Protein AF-A0A7W2YLB6-F1 (afdb_monomer_lite)

Secondary structure (DSSP, 8-state):
-----------GGGGGGHHHHHHHHHHHHHHHTT-EEEEEEEETTEEEEEEEETTTTEEEEEEEEEETTTTEEEEEEEEEETTS-EE-GGG-HHHHHHTTHHHHHHHHHHHHH--

Foldseek 3Di:
DQCQPWQKDQDQVLCQQLVVLLVVLVVCLCVVLVWAFDDWDDDPFKIWTWTADPVQQKIKIWMWGADPPSRIITIGIWIAHPVRDTDSLVVVVCSCVSSVVVVSVVSSNVSRVSD

Radius of gyration: 13.86 Å; chains: 1; bounding box: 33×28×34 Å

Structure (mmCIF, N/CA/C/O backbone):
data_AF-A0A7W2YLB6-F1
#
_entry.id   AF-A0A7W2YLB6-F1
#
loop_
_atom_site.group_PDB
_atom_site.id
_atom_site.type_symbol
_atom_site.label_atom_id
_atom_site.label_alt_id
_atom_site.label_comp_id
_atom_site.label_asym_id
_atom_site.label_entity_id
_atom_site.label_seq_id
_atom_site.pdbx_PDB_ins_code
_atom_site.Cartn_x
_atom_site.Cartn_y
_atom_site.Cartn_z
_atom_site.occupancy
_atom_site.B_iso_or_equiv
_atom_site.auth_seq_id
_atom_site.auth_comp_id
_atom_site.auth_asym_id
_atom_site.auth_atom_id
_atom_site.pdbx_PDB_model_num
ATOM 1 N N . MET A 1 1 ? 10.226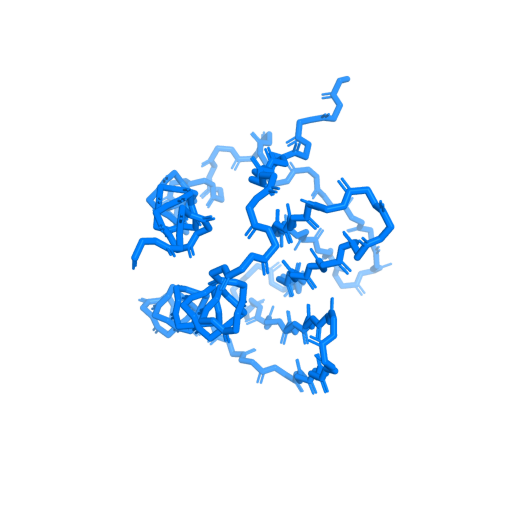 13.443 12.306 1.00 28.41 1 MET A N 1
ATOM 2 C CA . MET A 1 1 ? 10.784 12.388 11.438 1.00 28.41 1 MET A CA 1
ATOM 3 C C . MET A 1 1 ? 9.614 11.612 10.862 1.00 28.41 1 MET A C 1
ATOM 5 O O . MET A 1 1 ? 9.070 10.766 11.555 1.00 28.41 1 MET A O 1
ATOM 9 N N . GLU A 1 2 ? 9.166 11.972 9.659 1.00 29.67 2 GLU A N 1
ATOM 10 C CA . GLU A 1 2 ? 8.196 11.167 8.909 1.00 29.67 2 GLU A CA 1
ATOM 11 C C . GLU A 1 2 ? 8.921 9.919 8.402 1.00 29.67 2 GLU A C 1
ATOM 13 O O . GLU A 1 2 ? 9.873 10.026 7.633 1.00 29.67 2 GLU A O 1
ATOM 18 N N . MET A 1 3 ? 8.499 8.737 8.846 1.00 38.28 3 MET A N 1
ATOM 19 C CA . MET A 1 3 ? 8.898 7.485 8.208 1.00 38.28 3 MET A CA 1
ATOM 20 C C . MET A 1 3 ? 7.800 7.098 7.222 1.00 38.28 3 MET A C 1
ATOM 22 O O . MET A 1 3 ? 7.063 6.137 7.414 1.00 38.28 3 MET A O 1
ATOM 26 N N . GLN A 1 4 ? 7.725 7.837 6.116 1.00 45.56 4 GLN A N 1
ATOM 27 C CA . GLN A 1 4 ? 7.259 7.229 4.877 1.00 45.56 4 GLN A CA 1
ATOM 28 C C . GLN A 1 4 ? 8.205 6.046 4.619 1.00 45.56 4 GLN A C 1
ATOM 30 O O . GLN A 1 4 ? 9.404 6.249 4.439 1.00 45.56 4 GLN A O 1
ATOM 35 N N . ARG A 1 5 ? 7.722 4.802 4.697 1.00 51.75 5 ARG A N 1
ATOM 36 C CA . ARG A 1 5 ? 8.559 3.640 4.371 1.00 51.75 5 ARG A CA 1
ATOM 37 C C . ARG A 1 5 ? 8.652 3.540 2.859 1.00 51.75 5 ARG A C 1
ATOM 39 O O . ARG A 1 5 ? 7.787 2.984 2.196 1.00 51.75 5 ARG A O 1
ATOM 46 N N . TYR A 1 6 ? 9.682 4.187 2.334 1.00 50.97 6 TYR A N 1
ATOM 47 C CA . TYR A 1 6 ? 10.113 4.048 0.959 1.00 50.97 6 TYR A CA 1
ATOM 48 C C . TYR A 1 6 ? 10.795 2.696 0.808 1.00 50.97 6 TYR A C 1
ATOM 50 O O . TYR A 1 6 ? 11.756 2.397 1.513 1.00 50.97 6 TYR A O 1
ATOM 58 N N . PHE A 1 7 ? 10.315 1.903 -0.132 1.00 55.56 7 PHE A N 1
ATOM 59 C CA . PHE A 1 7 ? 11.028 0.734 -0.615 1.00 55.56 7 PHE A CA 1
ATOM 60 C C . PHE A 1 7 ? 11.438 1.054 -2.045 1.00 55.56 7 PHE A C 1
ATOM 62 O O . PHE A 1 7 ? 10.567 1.354 -2.860 1.00 55.56 7 PHE A O 1
ATOM 69 N N . THR A 1 8 ? 12.740 1.061 -2.317 1.00 53.41 8 THR A N 1
ATOM 70 C CA . THR A 1 8 ? 13.299 1.405 -3.625 1.00 53.41 8 THR A CA 1
ATOM 71 C C . THR A 1 8 ? 14.181 0.272 -4.141 1.00 53.41 8 THR A C 1
ATOM 73 O O . THR A 1 8 ? 14.995 -0.275 -3.402 1.00 53.41 8 THR A O 1
ATOM 76 N N . THR A 1 9 ? 14.017 -0.101 -5.413 1.00 56.72 9 THR A N 1
ATOM 77 C CA . THR A 1 9 ? 14.931 -1.008 -6.132 1.00 56.72 9 THR A CA 1
ATOM 78 C C . THR A 1 9 ? 15.398 -0.356 -7.428 1.00 56.72 9 THR A C 1
ATOM 80 O O . THR A 1 9 ? 14.607 0.322 -8.075 1.00 56.72 9 THR A O 1
ATOM 83 N N . THR A 1 10 ? 16.668 -0.551 -7.800 1.00 54.38 10 THR A N 1
ATOM 84 C CA . THR A 1 10 ? 17.346 0.136 -8.920 1.00 54.38 10 THR A CA 1
ATOM 85 C C . THR A 1 10 ? 17.195 -0.578 -10.282 1.00 54.38 10 THR A C 1
ATOM 87 O O . THR A 1 10 ? 17.811 -0.190 -11.274 1.00 54.38 10 THR A O 1
ATOM 90 N N . ILE A 1 11 ? 16.442 -1.684 -10.368 1.00 53.25 11 ILE A N 1
ATOM 91 C CA . ILE A 1 11 ? 16.529 -2.612 -11.514 1.00 53.25 11 ILE A CA 1
ATOM 92 C C . ILE A 1 11 ? 15.431 -2.349 -12.559 1.00 53.25 11 ILE A C 1
ATOM 94 O O . ILE A 1 11 ? 14.376 -2.976 -12.531 1.00 53.25 11 ILE A O 1
ATOM 98 N N . LEU A 1 12 ? 15.724 -1.488 -13.545 1.00 52.28 12 LEU A N 1
ATOM 99 C CA . LEU A 1 12 ? 14.837 -1.116 -14.668 1.00 52.28 12 LEU A CA 1
ATOM 100 C C . LEU A 1 12 ? 14.281 -2.298 -15.495 1.00 52.28 12 LEU A C 1
ATOM 102 O O . LEU A 1 12 ? 13.147 -2.244 -15.969 1.00 52.28 12 LEU A O 1
ATOM 106 N N . ALA A 1 13 ? 15.051 -3.376 -15.677 1.00 49.19 13 ALA A N 1
ATOM 107 C CA . ALA A 1 13 ? 14.690 -4.456 -16.604 1.00 49.19 13 ALA A CA 1
ATOM 108 C C . ALA A 1 13 ? 13.617 -5.432 -16.073 1.00 49.19 13 ALA A C 1
ATOM 110 O O . ALA A 1 13 ? 13.022 -6.163 -16.863 1.00 49.19 13 ALA A O 1
ATOM 111 N N . LYS A 1 14 ? 13.326 -5.431 -14.762 1.00 53.59 14 LYS A N 1
ATOM 112 C CA . LYS A 1 14 ? 12.325 -6.320 -14.134 1.00 53.59 14 LYS A CA 1
ATOM 113 C C . LYS A 1 14 ? 11.008 -5.616 -13.753 1.00 53.59 14 LYS A C 1
ATOM 115 O O . LYS A 1 14 ? 10.114 -6.215 -13.157 1.00 53.59 14 LYS A O 1
ATOM 120 N N . LEU A 1 15 ? 10.846 -4.346 -14.136 1.00 56.03 15 LEU A N 1
ATOM 121 C CA . LEU A 1 15 ? 9.805 -3.470 -13.585 1.00 56.03 15 LEU A CA 1
ATOM 122 C C . LEU A 1 15 ? 8.379 -3.697 -14.093 1.00 56.03 15 LEU A C 1
ATOM 124 O O . LEU A 1 15 ? 7.430 -3.271 -13.434 1.00 56.03 15 LEU A O 1
ATOM 128 N N . LYS A 1 16 ? 8.202 -4.395 -15.225 1.00 58.34 16 LYS A N 1
ATOM 129 C CA . LYS A 1 16 ? 6.868 -4.657 -15.802 1.00 58.34 16 LYS A CA 1
ATOM 130 C C . LYS A 1 16 ? 5.928 -5.381 -14.832 1.00 58.34 16 LYS A C 1
ATOM 132 O O . LYS A 1 16 ? 4.722 -5.170 -14.897 1.00 58.34 16 LYS A O 1
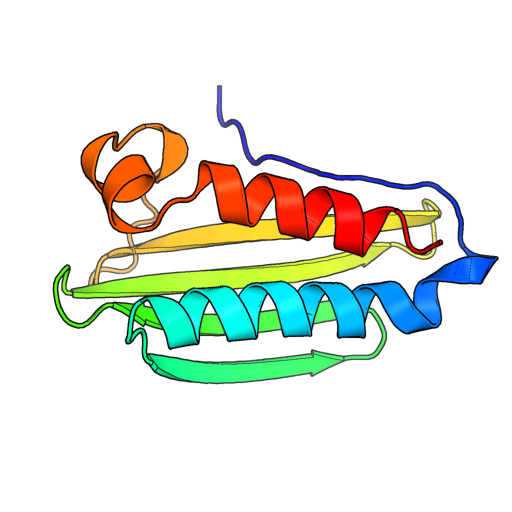ATOM 137 N N . ASN A 1 17 ? 6.473 -6.187 -13.918 1.00 71.88 17 ASN A N 1
ATOM 138 C CA . ASN A 1 17 ? 5.680 -6.964 -12.965 1.00 71.88 17 ASN A CA 1
ATOM 139 C C . ASN A 1 17 ? 5.546 -6.295 -11.589 1.00 71.88 17 ASN A C 1
ATOM 141 O O . ASN A 1 17 ? 4.661 -6.683 -10.829 1.00 71.88 17 ASN A O 1
ATOM 145 N N . CYS A 1 18 ? 6.370 -5.292 -11.263 1.00 81.38 18 CYS A N 1
ATOM 146 C CA . CYS A 1 18 ? 6.362 -4.655 -9.942 1.00 81.38 18 CYS A CA 1
ATOM 147 C C . CYS A 1 18 ? 5.008 -4.015 -9.632 1.00 81.38 18 CYS A C 1
ATOM 149 O O . CYS A 1 18 ? 4.419 -4.291 -8.594 1.00 81.38 18 CYS A O 1
ATOM 151 N N . GLN A 1 19 ? 4.471 -3.219 -10.563 1.00 87.19 19 GLN A N 1
ATOM 152 C CA . GLN A 1 19 ? 3.181 -2.556 -10.370 1.00 87.19 19 GLN A CA 1
ATOM 153 C C . GLN A 1 19 ? 2.054 -3.574 -10.141 1.00 87.19 19 GLN A C 1
ATOM 155 O O . GLN A 1 19 ? 1.232 -3.389 -9.248 1.00 87.19 19 GLN A O 1
ATOM 160 N N . ALA A 1 20 ? 2.033 -4.672 -10.906 1.00 88.56 20 ALA A N 1
ATOM 161 C CA . ALA A 1 20 ? 1.023 -5.720 -10.774 1.00 88.56 20 ALA A CA 1
ATOM 162 C C . ALA A 1 20 ? 1.148 -6.495 -9.449 1.00 88.56 20 ALA A C 1
ATOM 164 O O . ALA A 1 20 ? 0.139 -6.717 -8.778 1.00 88.56 20 ALA A O 1
ATOM 165 N N . LYS A 1 21 ? 2.372 -6.857 -9.034 1.00 90.12 21 LYS A N 1
ATOM 166 C CA . LYS A 1 21 ? 2.632 -7.507 -7.738 1.00 90.12 21 LYS A CA 1
ATOM 167 C C . LYS A 1 21 ? 2.271 -6.576 -6.572 1.00 90.12 21 LYS A C 1
ATOM 169 O O . LYS A 1 21 ? 1.577 -6.993 -5.652 1.00 90.12 21 LYS A O 1
ATOM 174 N N . THR A 1 22 ? 2.653 -5.297 -6.638 1.00 91.31 22 THR A N 1
ATOM 175 C CA . THR A 1 22 ? 2.292 -4.284 -5.632 1.00 91.31 22 THR A CA 1
ATOM 176 C C . THR A 1 22 ? 0.784 -4.068 -5.563 1.00 91.31 22 THR A C 1
ATOM 178 O O . THR A 1 22 ? 0.229 -3.997 -4.469 1.00 91.31 22 THR A O 1
ATOM 181 N N . ARG A 1 23 ? 0.103 -4.001 -6.714 1.00 92.94 23 ARG A N 1
ATOM 182 C CA . ARG A 1 23 ? -1.360 -3.949 -6.764 1.00 92.94 23 ARG A CA 1
ATOM 183 C C . ARG A 1 23 ? -1.951 -5.153 -6.046 1.00 92.94 23 ARG A C 1
ATOM 185 O O . ARG A 1 23 ? -2.737 -4.954 -5.134 1.00 92.94 23 ARG A O 1
ATOM 192 N N . THR A 1 24 ? -1.524 -6.363 -6.401 1.00 93.88 24 THR A N 1
ATOM 193 C CA . THR A 1 24 ? -2.010 -7.613 -5.793 1.00 93.88 24 THR A CA 1
ATOM 194 C C . THR A 1 24 ? -1.849 -7.595 -4.271 1.00 93.88 24 THR A C 1
ATOM 196 O O . THR A 1 24 ? -2.826 -7.821 -3.567 1.00 93.88 24 THR A O 1
ATOM 199 N N . ALA A 1 25 ? -0.680 -7.198 -3.759 1.00 94.50 25 ALA A N 1
ATOM 200 C CA . ALA A 1 25 ? -0.439 -7.081 -2.319 1.00 94.50 25 ALA A CA 1
ATOM 201 C C . ALA A 1 25 ? -1.404 -6.095 -1.630 1.00 94.50 25 ALA A C 1
ATOM 203 O O . ALA A 1 25 ? -1.950 -6.393 -0.568 1.00 94.50 25 ALA A O 1
ATOM 204 N N . PHE A 1 26 ? -1.674 -4.933 -2.240 1.00 95.62 26 PHE A N 1
ATOM 205 C CA . PHE A 1 26 ? -2.687 -4.013 -1.715 1.00 95.62 26 PHE A CA 1
ATOM 206 C C . PHE A 1 26 ? -4.099 -4.600 -1.782 1.00 95.62 26 PHE A C 1
ATOM 208 O O . PHE A 1 26 ? -4.872 -4.383 -0.852 1.00 95.62 26 PHE A O 1
ATOM 215 N N . GLN A 1 27 ? -4.433 -5.322 -2.856 1.00 96.19 27 GLN A N 1
ATOM 216 C CA . GLN A 1 27 ? -5.746 -5.938 -3.053 1.00 96.19 27 GLN A CA 1
ATOM 217 C C . GLN A 1 27 ? -6.041 -7.023 -2.028 1.00 96.19 27 GLN A C 1
ATOM 219 O O . GLN A 1 27 ? -7.109 -7.008 -1.418 1.00 96.19 27 GLN A O 1
ATOM 224 N N . GLU A 1 28 ? -5.086 -7.915 -1.798 1.00 96.56 28 GLU A N 1
ATOM 225 C CA . GLU A 1 28 ? -5.176 -8.945 -0.768 1.00 96.56 28 GLU A CA 1
ATOM 226 C C . GLU A 1 28 ? -5.331 -8.320 0.618 1.00 96.56 28 GLU A C 1
ATOM 228 O O . GLU A 1 28 ? -6.214 -8.717 1.377 1.00 96.56 28 GLU A O 1
ATOM 233 N N . TRP A 1 29 ? -4.541 -7.285 0.918 1.00 96.38 29 TRP A N 1
ATOM 234 C CA . TRP A 1 29 ? -4.630 -6.567 2.184 1.00 96.38 29 TRP A CA 1
ATOM 235 C C . TRP A 1 29 ? -5.999 -5.908 2.387 1.00 96.38 29 TRP A C 1
ATOM 237 O O . TRP A 1 29 ? -6.677 -6.190 3.376 1.00 96.38 29 TRP A O 1
ATOM 247 N N . TYR A 1 30 ? -6.454 -5.058 1.459 1.00 95.25 30 TYR A N 1
ATOM 248 C CA . TYR A 1 30 ? -7.712 -4.340 1.667 1.00 95.25 30 TYR A CA 1
ATOM 249 C C . TYR A 1 30 ? -8.917 -5.293 1.673 1.00 95.25 30 TYR A C 1
ATOM 251 O O . TYR A 1 30 ? -9.860 -5.068 2.430 1.00 95.25 30 TYR A O 1
ATOM 259 N N . ALA A 1 31 ? -8.885 -6.377 0.888 1.00 95.19 31 ALA A N 1
ATOM 260 C CA . ALA A 1 31 ? -9.947 -7.379 0.877 1.00 95.19 31 ALA A CA 1
ATOM 261 C C . ALA A 1 31 ? -9.961 -8.199 2.176 1.00 95.19 31 ALA A C 1
ATOM 263 O O . ALA A 1 31 ? -11.030 -8.411 2.748 1.00 95.19 31 ALA A O 1
ATOM 264 N N . GLY A 1 32 ? -8.785 -8.596 2.675 1.00 95.19 32 GLY A N 1
ATOM 265 C CA . GLY A 1 32 ? -8.630 -9.332 3.933 1.00 95.19 32 GLY A CA 1
ATOM 266 C C . GLY A 1 32 ? -9.128 -8.563 5.161 1.00 95.19 32 GLY A C 1
ATOM 267 O O . GLY A 1 32 ? -9.568 -9.178 6.129 1.00 95.19 32 GLY A O 1
ATOM 268 N N . HIS A 1 33 ? -9.134 -7.229 5.097 1.00 93.19 33 HIS A N 1
ATOM 269 C CA . HIS A 1 33 ? -9.635 -6.351 6.159 1.00 93.19 33 HIS A CA 1
ATOM 270 C C . HIS A 1 33 ? -11.035 -5.771 5.893 1.00 93.19 33 HIS A C 1
ATOM 272 O O . HIS A 1 33 ? -11.480 -4.892 6.627 1.00 93.19 33 HIS A O 1
ATOM 278 N N . GLY A 1 34 ? -11.743 -6.220 4.848 1.00 91.62 34 GLY A N 1
ATOM 279 C CA . GLY A 1 34 ? -13.085 -5.714 4.524 1.00 91.62 34 GLY A CA 1
ATOM 280 C C . GLY A 1 34 ? -13.128 -4.223 4.150 1.00 91.62 34 GLY A C 1
ATOM 281 O O . GLY A 1 34 ? -14.189 -3.594 4.205 1.00 91.62 34 GLY A O 1
ATOM 282 N N . LEU A 1 35 ? -11.984 -3.650 3.773 1.00 93.94 35 LEU A N 1
ATOM 283 C CA . LEU A 1 35 ? -11.861 -2.275 3.315 1.00 93.94 35 LEU A CA 1
ATOM 284 C C . LEU A 1 35 ? -12.360 -2.148 1.870 1.00 93.94 35 LEU A C 1
ATOM 286 O O . LEU A 1 35 ? -12.272 -3.082 1.072 1.00 93.94 35 LEU A O 1
ATOM 290 N N . ILE A 1 36 ? -12.891 -0.977 1.512 1.00 93.12 36 ILE A N 1
ATOM 291 C CA . ILE A 1 36 ? -13.634 -0.824 0.253 1.00 93.12 36 ILE A CA 1
ATOM 292 C C . ILE A 1 36 ? -12.869 0.065 -0.723 1.00 93.12 36 ILE A C 1
ATOM 294 O O . ILE A 1 36 ? -12.740 1.263 -0.463 1.00 93.12 36 ILE A O 1
ATOM 298 N N . PRO A 1 37 ? -12.410 -0.449 -1.876 1.00 93.94 37 PRO A N 1
ATOM 299 C CA . PRO A 1 37 ? -11.825 0.400 -2.900 1.00 93.94 37 PRO A CA 1
ATOM 300 C C . PRO A 1 37 ? -12.899 1.349 -3.448 1.00 93.94 37 PRO A C 1
ATOM 302 O O . PRO A 1 37 ? -13.995 0.943 -3.826 1.00 93.94 37 PRO A O 1
ATOM 305 N N . SER A 1 38 ? -12.584 2.638 -3.462 1.00 91.12 38 SER A N 1
ATOM 306 C CA . SER A 1 38 ? -13.471 3.714 -3.921 1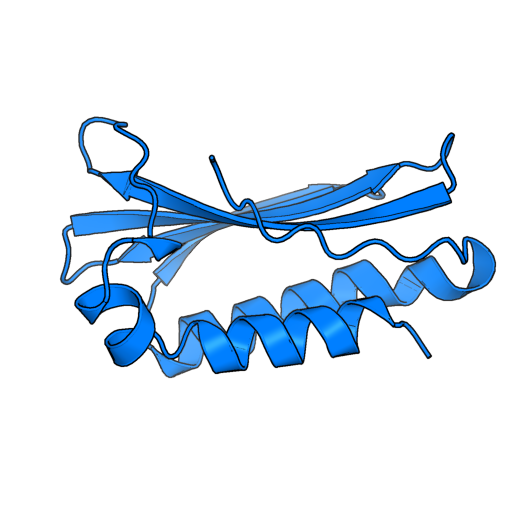.00 91.12 38 SER A CA 1
ATOM 307 C C . SER A 1 38 ? -13.034 4.304 -5.259 1.00 91.12 38 SER A C 1
ATOM 309 O O . SER A 1 38 ? -13.863 4.786 -6.027 1.00 91.12 38 SER A O 1
ATOM 311 N N . GLN A 1 39 ? -11.731 4.277 -5.548 1.00 92.75 39 GLN A N 1
ATOM 312 C CA . GLN A 1 39 ? -11.172 4.792 -6.788 1.00 92.75 39 GLN A CA 1
ATOM 313 C C . GLN A 1 39 ? -9.827 4.133 -7.081 1.00 92.75 39 GLN A C 1
ATOM 315 O O . GLN A 1 39 ? -8.974 4.052 -6.200 1.00 92.75 39 GLN A O 1
ATOM 320 N N . GLU A 1 40 ? -9.618 3.762 -8.341 1.00 94.44 40 GLU A N 1
ATOM 321 C CA . GLU A 1 40 ? -8.335 3.300 -8.866 1.00 94.44 40 GLU A CA 1
ATOM 322 C C . GLU A 1 40 ? -7.909 4.200 -10.028 1.00 94.44 40 GLU A C 1
ATOM 324 O O . GLU A 1 40 ? -8.684 4.461 -10.949 1.00 94.44 40 GLU A O 1
ATOM 329 N N . LYS A 1 41 ? -6.675 4.699 -9.976 1.00 94.62 41 LYS A N 1
ATOM 330 C CA . LYS A 1 41 ? -6.017 5.406 -11.077 1.00 94.62 41 LYS A CA 1
ATOM 331 C C . LYS A 1 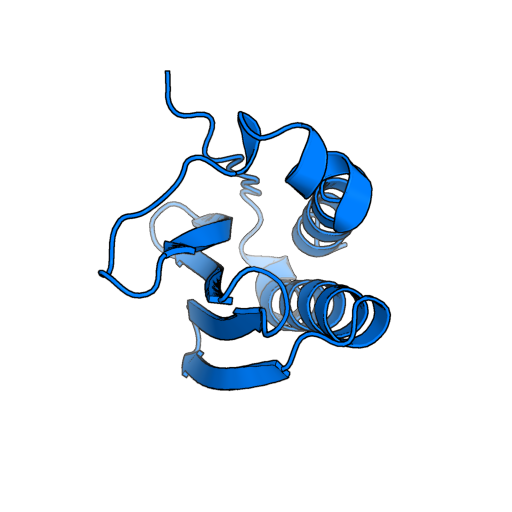41 ? -4.731 4.666 -11.392 1.00 94.62 41 LYS A C 1
ATOM 333 O O . LYS A 1 41 ? -3.844 4.625 -10.546 1.00 94.62 41 LYS A O 1
ATOM 338 N N . ILE A 1 42 ? -4.643 4.082 -12.580 1.00 90.94 42 ILE A N 1
ATOM 339 C CA . ILE A 1 42 ? -3.490 3.291 -13.014 1.00 90.94 42 ILE A CA 1
ATOM 340 C C . ILE A 1 42 ? -2.956 3.911 -14.301 1.00 90.94 42 ILE A C 1
ATOM 342 O O . ILE A 1 42 ? -3.701 4.101 -15.260 1.00 90.94 42 ILE A O 1
ATOM 346 N N . ALA A 1 43 ? -1.672 4.236 -14.297 1.00 90.00 43 ALA A N 1
ATOM 347 C CA . ALA A 1 43 ? -0.896 4.684 -15.440 1.00 90.00 43 ALA A CA 1
ATOM 348 C C . ALA A 1 43 ? 0.360 3.809 -15.564 1.00 90.00 43 ALA A C 1
ATOM 350 O O . ALA A 1 43 ? 0.687 3.039 -14.663 1.00 90.00 43 ALA A O 1
ATOM 351 N N . GLU A 1 44 ? 1.091 3.937 -16.668 1.00 83.62 44 GLU A N 1
ATOM 352 C CA . GLU A 1 44 ? 2.272 3.105 -16.940 1.00 83.62 44 GLU A CA 1
ATOM 353 C C . GLU A 1 44 ? 3.321 3.160 -15.815 1.00 83.62 44 GLU A C 1
ATOM 355 O O . GLU A 1 44 ? 3.881 2.138 -15.425 1.00 83.62 44 GLU A O 1
ATOM 360 N N . SER A 1 45 ? 3.549 4.346 -15.249 1.00 86.00 45 SER A N 1
ATOM 361 C CA . SER A 1 45 ? 4.547 4.579 -14.204 1.00 86.00 45 SER A CA 1
ATOM 362 C C . SER A 1 45 ? 3.953 4.847 -12.823 1.00 86.00 45 SER A C 1
ATOM 364 O O . SER A 1 45 ? 4.697 5.125 -11.886 1.00 86.00 45 SER A O 1
ATOM 366 N N . SER A 1 46 ? 2.631 4.787 -12.650 1.00 91.25 46 SER A N 1
ATOM 367 C CA . SER A 1 46 ? 2.022 5.092 -11.354 1.00 91.25 46 SER A CA 1
ATOM 368 C C . SER A 1 46 ? 0.704 4.375 -11.117 1.00 91.25 46 SER A C 1
ATOM 370 O O . SER A 1 46 ? -0.028 4.027 -12.038 1.00 91.25 46 SER A O 1
ATOM 372 N N . MET A 1 47 ? 0.390 4.149 -9.850 1.00 93.69 47 MET A N 1
ATOM 373 C CA . MET A 1 47 ? -0.904 3.641 -9.421 1.00 93.69 47 MET A CA 1
ATOM 374 C C . MET A 1 47 ? -1.306 4.330 -8.124 1.00 93.69 47 MET A C 1
ATOM 376 O O . MET A 1 47 ? -0.487 4.489 -7.224 1.00 93.69 47 MET A O 1
ATOM 380 N N . VAL A 1 48 ? -2.581 4.695 -8.020 1.00 95.88 48 VAL A N 1
ATOM 381 C CA . VAL A 1 48 ? -3.209 5.190 -6.794 1.00 95.88 48 VAL A CA 1
ATOM 382 C C . VAL A 1 48 ? -4.521 4.446 -6.571 1.00 95.88 48 VAL A C 1
ATOM 384 O O . VAL A 1 48 ? -5.390 4.452 -7.444 1.00 95.88 48 VAL A O 1
ATOM 387 N N . ILE A 1 49 ? -4.679 3.847 -5.393 1.00 95.94 49 ILE A N 1
ATOM 388 C CA . ILE A 1 49 ? -5.907 3.184 -4.944 1.00 95.94 49 ILE A CA 1
ATOM 389 C C . ILE A 1 49 ? -6.397 3.904 -3.687 1.00 95.94 49 ILE A C 1
ATOM 391 O O . ILE A 1 49 ? -5.695 3.956 -2.676 1.00 95.94 49 ILE A O 1
ATOM 395 N N . ARG A 1 50 ? -7.608 4.459 -3.738 1.00 95.25 50 ARG A N 1
ATOM 396 C CA . ARG A 1 50 ? -8.276 5.053 -2.573 1.00 95.25 50 ARG A CA 1
ATOM 397 C C . ARG A 1 50 ? -9.195 4.032 -1.943 1.00 95.25 50 ARG A C 1
ATOM 399 O O . ARG A 1 50 ? -10.136 3.574 -2.588 1.00 95.25 50 ARG A O 1
ATOM 406 N N . ILE A 1 51 ? -8.950 3.716 -0.685 1.00 95.38 51 ILE A N 1
ATOM 407 C CA . ILE A 1 51 ? -9.563 2.603 0.029 1.00 95.38 51 ILE A CA 1
ATOM 408 C C . ILE A 1 51 ? -10.278 3.172 1.255 1.00 95.38 51 ILE A C 1
ATOM 410 O O . ILE A 1 51 ? -9.664 3.803 2.112 1.00 95.38 51 ILE A O 1
ATOM 414 N N . TRP A 1 52 ? -11.592 2.999 1.322 1.00 93.62 52 TRP A N 1
ATOM 415 C CA . TRP A 1 52 ? -12.422 3.525 2.393 1.00 93.62 52 TRP A CA 1
ATOM 416 C C . TRP A 1 52 ? -12.418 2.590 3.602 1.00 93.62 52 TRP A C 1
ATOM 418 O O . TRP A 1 52 ? -12.742 1.405 3.494 1.00 93.62 52 TRP A O 1
ATOM 428 N N . ASP A 1 53 ? -12.097 3.166 4.756 1.00 89.31 53 ASP A N 1
ATOM 429 C CA . ASP A 1 53 ? -12.240 2.572 6.074 1.00 89.31 53 ASP A CA 1
ATOM 430 C C . ASP A 1 53 ? -13.569 3.039 6.683 1.00 89.31 53 ASP A C 1
ATOM 432 O O . ASP A 1 53 ? -13.712 4.175 7.157 1.00 89.31 53 ASP A O 1
ATOM 436 N N . LYS A 1 54 ? -14.570 2.156 6.631 1.00 82.56 54 LYS A N 1
ATOM 437 C CA . LYS A 1 54 ? -15.906 2.426 7.175 1.00 82.56 54 LYS A CA 1
ATOM 438 C C . LYS A 1 54 ? -15.905 2.542 8.697 1.00 82.56 54 LYS A C 1
ATOM 440 O O . LYS A 1 54 ? -16.687 3.326 9.228 1.00 82.56 54 LYS A O 1
ATOM 445 N N . GLU A 1 55 ? -15.052 1.787 9.386 1.00 82.31 55 GLU A N 1
ATOM 446 C CA . GLU A 1 55 ? -15.047 1.716 10.848 1.00 82.31 55 GLU A CA 1
ATOM 447 C C . GLU A 1 55 ? -14.436 2.969 11.468 1.00 82.31 55 GLU A C 1
ATOM 449 O O . GLU A 1 55 ? -14.994 3.561 12.393 1.00 82.31 55 GLU A O 1
ATOM 454 N N . LYS A 1 56 ? -13.293 3.411 10.938 1.00 78.88 56 LYS A N 1
ATOM 455 C CA . LYS A 1 56 ? -12.570 4.593 11.430 1.00 78.88 56 LYS A CA 1
ATOM 456 C C . LYS A 1 56 ? -12.904 5.858 10.657 1.00 78.88 56 LYS A C 1
ATOM 458 O O . LYS A 1 56 ? -12.413 6.936 11.001 1.00 78.88 56 LYS A O 1
ATOM 463 N N . ASN A 1 57 ? -13.783 5.748 9.662 1.00 81.44 57 ASN A N 1
ATOM 464 C CA . ASN A 1 57 ? -14.345 6.874 8.935 1.00 81.44 57 ASN A CA 1
ATOM 465 C C . ASN A 1 57 ? -13.273 7.709 8.209 1.00 81.44 57 ASN A C 1
ATOM 467 O O . ASN A 1 57 ? -13.311 8.944 8.231 1.00 81.44 57 ASN A O 1
ATOM 471 N N . GLY A 1 58 ? -12.303 7.031 7.597 1.00 89.75 58 GLY A N 1
ATOM 472 C CA . GLY A 1 58 ? -11.179 7.640 6.889 1.00 89.75 58 GLY A CA 1
ATOM 473 C C . GLY A 1 58 ? -10.830 6.899 5.606 1.00 89.75 58 GLY A C 1
ATOM 474 O O . GLY A 1 58 ? -11.498 5.945 5.221 1.00 89.75 58 GLY A O 1
ATOM 475 N N . ILE A 1 59 ? -9.823 7.387 4.893 1.00 93.12 59 ILE A N 1
ATOM 476 C CA . ILE A 1 59 ? -9.442 6.902 3.566 1.00 93.12 59 ILE A CA 1
ATOM 477 C C . ILE A 1 59 ? -7.959 6.569 3.584 1.00 93.12 59 ILE A C 1
ATOM 479 O O . ILE A 1 59 ? -7.137 7.438 3.862 1.00 93.12 59 ILE A O 1
ATOM 483 N N . PHE A 1 60 ? -7.621 5.337 3.231 1.00 93.75 60 PHE A N 1
ATOM 484 C CA . PHE A 1 60 ? -6.268 4.969 2.851 1.00 93.75 60 PHE A CA 1
ATOM 485 C C . PHE A 1 60 ? -6.007 5.351 1.392 1.00 93.75 60 PHE A C 1
ATOM 487 O O . PHE A 1 60 ? -6.864 5.165 0.527 1.00 93.75 60 PHE A O 1
ATOM 494 N N . GLU A 1 61 ? -4.816 5.857 1.100 1.00 94.38 61 GLU A N 1
ATOM 495 C CA . GLU A 1 61 ? -4.336 6.089 -0.260 1.00 94.38 61 GLU A CA 1
ATOM 496 C C . GLU A 1 61 ? -3.073 5.252 -0.477 1.00 94.38 61 GLU A C 1
ATOM 498 O O . GLU A 1 61 ? -1.986 5.601 -0.014 1.00 94.38 61 GLU A O 1
ATOM 503 N N . ALA A 1 62 ? -3.242 4.113 -1.145 1.00 94.19 62 ALA A N 1
ATOM 504 C CA . ALA A 1 62 ? -2.164 3.215 -1.532 1.00 94.19 62 ALA A CA 1
ATOM 505 C C . ALA A 1 62 ? -1.573 3.678 -2.866 1.00 94.19 62 ALA A C 1
ATOM 507 O O . ALA A 1 62 ? -2.311 3.906 -3.828 1.00 94.19 62 ALA A O 1
ATOM 508 N N . LYS A 1 63 ? -0.251 3.833 -2.929 1.00 93.62 63 LYS A N 1
ATOM 509 C CA . LYS A 1 63 ? 0.453 4.400 -4.084 1.00 93.62 63 LYS A CA 1
ATOM 510 C C . LYS A 1 63 ? 1.582 3.500 -4.538 1.00 93.62 63 LYS A C 1
ATOM 512 O O . LYS A 1 63 ? 2.261 2.893 -3.715 1.00 93.62 63 LYS A O 1
ATOM 517 N N . TYR A 1 64 ? 1.809 3.500 -5.842 1.00 91.00 64 TYR A N 1
ATOM 518 C CA . TYR A 1 64 ? 3.013 3.000 -6.485 1.00 91.00 64 TYR A CA 1
ATOM 519 C C . TYR A 1 64 ? 3.509 4.050 -7.479 1.00 91.00 64 TYR A C 1
ATOM 521 O O . TYR A 1 64 ? 2.710 4.606 -8.235 1.00 91.00 64 TYR A O 1
ATOM 529 N N . GLU A 1 65 ? 4.812 4.296 -7.501 1.00 89.50 65 GLU A N 1
ATOM 530 C CA . GLU A 1 65 ? 5.468 5.246 -8.399 1.00 89.50 65 GLU A CA 1
ATOM 531 C C . GLU A 1 65 ? 6.741 4.617 -8.965 1.00 89.50 65 GLU A C 1
ATOM 533 O O . GLU A 1 65 ? 7.558 4.082 -8.222 1.00 89.50 65 GLU A O 1
ATOM 538 N N . LEU A 1 66 ? 6.915 4.693 -10.281 1.00 85.25 66 LEU A N 1
ATOM 539 C CA . LEU A 1 66 ? 8.132 4.338 -10.995 1.00 85.25 66 LEU A CA 1
ATOM 540 C C . LEU A 1 66 ? 8.775 5.617 -11.530 1.00 85.25 66 LEU A C 1
ATOM 542 O O . LEU A 1 66 ? 8.249 6.261 -12.439 1.00 85.25 66 LEU A O 1
ATOM 546 N N . ASN A 1 67 ? 9.947 5.951 -11.006 1.00 81.81 67 ASN A N 1
ATOM 547 C CA . ASN A 1 67 ? 10.817 6.961 -11.577 1.00 81.81 67 ASN A CA 1
ATOM 548 C C . ASN A 1 67 ? 11.773 6.305 -12.580 1.00 81.81 67 ASN A C 1
ATOM 550 O O . ASN A 1 67 ? 12.717 5.610 -12.206 1.00 81.81 67 ASN A O 1
ATOM 554 N N . GLN A 1 68 ? 11.518 6.527 -13.868 1.00 75.44 68 GLN A N 1
ATOM 555 C CA . GLN A 1 68 ? 12.345 5.981 -14.946 1.00 75.44 68 GLN A CA 1
ATOM 556 C C . GLN A 1 68 ? 13.720 6.660 -15.028 1.00 75.44 68 GLN A C 1
ATOM 558 O O . GLN A 1 68 ? 14.700 5.999 -15.357 1.00 75.44 68 GLN A O 1
ATOM 563 N N . THR A 1 69 ? 13.806 7.953 -14.695 1.00 75.75 69 THR A N 1
ATOM 564 C CA . THR A 1 69 ? 15.049 8.739 -14.754 1.00 75.75 69 THR A CA 1
ATOM 565 C C . THR A 1 69 ? 16.061 8.254 -13.723 1.00 75.75 69 THR A C 1
ATOM 567 O O . THR A 1 69 ? 17.212 7.987 -14.048 1.00 75.75 69 THR A O 1
ATOM 570 N N . GLU A 1 70 ? 15.620 8.103 -12.478 1.00 70.75 70 GLU A N 1
ATOM 571 C CA . GLU A 1 70 ? 16.453 7.651 -11.357 1.00 70.75 70 GLU A CA 1
ATOM 572 C C . GLU A 1 70 ? 16.384 6.130 -11.153 1.00 70.75 70 GLU A C 1
ATOM 574 O O . GLU A 1 70 ? 16.994 5.592 -10.232 1.00 70.75 70 GLU A O 1
ATOM 579 N N . SER A 1 71 ? 15.672 5.425 -12.038 1.00 74.12 71 SER A N 1
ATOM 580 C CA . SER A 1 71 ? 15.582 3.963 -12.069 1.00 74.12 71 SER A CA 1
ATOM 581 C C . SER A 1 71 ? 15.078 3.333 -10.769 1.00 74.12 71 SER A C 1
ATOM 583 O O . SER A 1 71 ? 15.547 2.260 -10.411 1.00 74.12 71 SER A O 1
ATOM 585 N N . TYR A 1 72 ? 14.133 3.960 -10.064 1.00 76.38 72 TYR A N 1
ATOM 586 C CA . TYR A 1 72 ? 13.573 3.402 -8.829 1.00 76.38 72 TYR A CA 1
ATOM 587 C C . TYR A 1 72 ? 12.057 3.255 -8.865 1.00 76.38 72 TYR A C 1
ATOM 589 O O . TYR A 1 72 ? 11.346 4.017 -9.518 1.00 76.38 72 TYR A O 1
ATOM 597 N N . VAL A 1 73 ? 11.557 2.289 -8.100 1.00 79.75 73 VAL A N 1
ATOM 598 C CA . VAL A 1 73 ? 10.137 2.180 -7.740 1.00 79.75 73 VAL A CA 1
ATOM 599 C C . VAL A 1 73 ? 9.925 2.580 -6.294 1.00 79.75 73 VAL A C 1
ATOM 601 O O . VAL A 1 73 ? 10.849 2.509 -5.494 1.00 79.75 73 VAL A O 1
ATOM 604 N N . ARG A 1 74 ? 8.709 2.984 -5.954 1.00 85.50 74 ARG A N 1
ATOM 605 C CA . ARG A 1 74 ? 8.281 3.301 -4.597 1.00 85.50 74 ARG A CA 1
ATOM 606 C C . ARG A 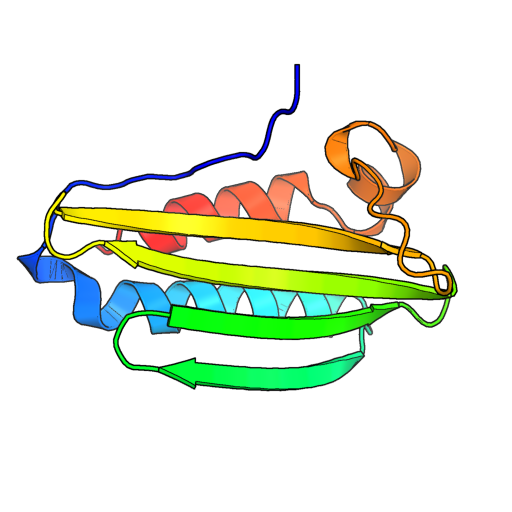1 74 ? 6.864 2.792 -4.393 1.00 85.50 74 ARG A C 1
ATOM 608 O O . ARG A 1 74 ? 6.013 3.015 -5.246 1.00 85.50 74 ARG A O 1
ATOM 615 N N . SER A 1 75 ? 6.597 2.204 -3.231 1.00 88.06 75 SER A N 1
ATOM 616 C CA . SER A 1 75 ? 5.241 2.007 -2.711 1.00 88.06 75 SER A CA 1
ATOM 617 C C . SER A 1 75 ? 5.040 2.817 -1.431 1.00 88.06 75 SER A C 1
ATOM 619 O O . SER A 1 75 ? 5.989 3.035 -0.675 1.00 88.06 75 SER A O 1
ATOM 621 N N . SER A 1 76 ? 3.820 3.293 -1.189 1.00 89.94 76 SER A N 1
ATOM 622 C CA . SER A 1 76 ? 3.458 3.975 0.058 1.00 89.94 76 SER A CA 1
ATOM 623 C C . SER A 1 76 ? 1.979 3.820 0.397 1.00 89.94 76 SER A C 1
ATOM 625 O O . SER A 1 76 ? 1.155 3.634 -0.496 1.00 89.94 76 SER A O 1
ATOM 627 N N . LEU A 1 77 ? 1.646 3.966 1.679 1.00 92.12 77 LEU A N 1
ATOM 628 C CA . LEU A 1 77 ? 0.278 4.001 2.192 1.00 92.12 77 LEU A CA 1
ATOM 629 C C . LEU A 1 77 ? 0.117 5.250 3.056 1.00 92.12 77 LEU A C 1
ATOM 631 O O . LEU A 1 77 ? 0.797 5.395 4.070 1.00 92.12 77 LEU A O 1
ATOM 635 N N . ASP A 1 78 ? -0.782 6.136 2.653 1.00 91.94 78 ASP A N 1
ATOM 636 C CA . ASP A 1 78 ? -1.201 7.284 3.453 1.00 91.94 78 ASP A CA 1
ATOM 637 C C . ASP A 1 78 ? -2.592 7.021 4.046 1.00 91.94 78 ASP A C 1
ATOM 639 O O . ASP A 1 78 ? -3.368 6.251 3.483 1.00 91.94 78 ASP A O 1
ATOM 643 N N . TYR A 1 79 ? -2.945 7.690 5.147 1.00 91.62 79 TYR A N 1
ATOM 644 C CA . TYR A 1 79 ? -4.315 7.700 5.667 1.00 91.62 79 TYR A CA 1
ATOM 645 C C . TYR A 1 79 ? -4.793 9.115 5.932 1.00 91.62 79 TYR A C 1
ATOM 647 O O . TYR A 1 79 ? -4.081 9.944 6.503 1.00 91.62 79 TYR A O 1
ATOM 655 N N . TYR A 1 80 ? -6.038 9.362 5.560 1.00 91.38 80 TYR A N 1
ATOM 656 C CA . TYR A 1 80 ? -6.701 10.643 5.667 1.00 91.38 80 TYR A CA 1
ATOM 657 C C . TYR A 1 80 ? -7.970 10.494 6.494 1.00 91.38 80 TYR A C 1
ATOM 659 O O . TYR A 1 80 ? -8.793 9.610 6.262 1.00 91.38 80 TYR A O 1
ATOM 667 N N . GLN A 1 81 ? -8.168 11.400 7.443 1.00 89.38 81 GLN A N 1
ATOM 668 C CA . GLN A 1 81 ? -9.467 11.575 8.083 1.00 89.38 81 GLN A CA 1
ATOM 669 C C . GLN A 1 81 ? -10.464 12.195 7.094 1.00 89.38 81 GLN A C 1
ATOM 671 O O . GLN A 1 81 ? -10.080 12.825 6.110 1.00 89.38 81 GLN A O 1
ATOM 676 N N . LYS A 1 82 ? -11.763 12.102 7.395 1.00 82.19 82 LYS A N 1
ATOM 677 C CA . LYS A 1 82 ? -12.843 12.725 6.607 1.00 82.19 82 LYS A CA 1
ATOM 678 C C . LYS A 1 82 ? -12.673 14.217 6.309 1.00 82.19 82 LYS A C 1
ATOM 680 O O . LYS A 1 82 ? -13.167 14.694 5.296 1.00 82.19 82 LYS A O 1
ATOM 685 N N . ASN A 1 83 ? -11.997 14.951 7.189 1.00 85.19 83 ASN A N 1
ATOM 686 C CA . ASN A 1 83 ? -11.697 16.375 7.009 1.00 85.19 83 ASN A CA 1
ATOM 687 C C . ASN A 1 83 ? -10.481 16.629 6.091 1.00 85.19 83 ASN A C 1
ATOM 689 O O . ASN A 1 83 ? -10.043 17.768 5.973 1.00 85.19 83 ASN A O 1
ATOM 693 N N . GLY A 1 84 ? -9.904 15.584 5.489 1.00 84.94 84 GLY A N 1
ATOM 694 C CA . GLY A 1 84 ? -8.719 15.659 4.637 1.00 84.94 84 GLY A CA 1
ATOM 695 C C . GLY A 1 84 ? -7.393 15.708 5.398 1.00 84.94 84 GLY A C 1
ATOM 696 O O . GLY A 1 84 ? -6.336 15.729 4.769 1.00 84.94 84 GLY A O 1
ATOM 697 N N . LYS A 1 85 ? -7.402 15.697 6.738 1.00 90.06 85 LYS A N 1
ATOM 698 C CA . LYS A 1 85 ? -6.169 15.675 7.529 1.00 90.06 85 LYS A CA 1
ATOM 699 C C . LYS A 1 85 ? -5.469 14.330 7.361 1.00 90.06 85 LYS A C 1
ATOM 701 O O . LYS A 1 85 ? -6.011 13.293 7.747 1.00 90.06 85 LYS A O 1
ATOM 706 N N . LYS A 1 86 ? -4.242 14.364 6.841 1.00 90.50 86 LYS A N 1
ATOM 707 C CA . LYS A 1 86 ? -3.348 13.206 6.819 1.00 90.50 86 LYS A CA 1
ATOM 708 C C . LYS A 1 86 ? -2.933 12.847 8.247 1.00 90.50 86 LYS A C 1
ATOM 710 O O . LYS A 1 86 ? -2.512 13.723 9.006 1.00 90.50 86 LYS A O 1
ATOM 715 N N . LEU A 1 87 ? -3.053 11.573 8.605 1.00 85.75 87 LEU A N 1
ATOM 716 C CA . LEU A 1 87 ? -2.508 11.035 9.846 1.00 85.75 87 LEU A CA 1
ATOM 717 C C . LEU A 1 87 ? -1.266 10.188 9.552 1.00 85.75 87 LEU A C 1
ATOM 719 O O . LEU A 1 87 ? -1.278 9.416 8.592 1.00 85.75 87 LEU A O 1
ATOM 723 N N . PRO A 1 88 ? -0.226 10.289 10.391 1.00 83.81 88 PRO A N 1
ATOM 724 C CA . PRO A 1 88 ? 0.892 9.357 10.365 1.00 83.81 88 PRO A CA 1
ATOM 725 C C . PRO A 1 88 ? 0.442 8.019 10.975 1.00 83.81 88 PRO A C 1
ATOM 727 O O . PRO A 1 88 ? 0.492 7.827 12.189 1.00 83.81 88 PRO A O 1
ATOM 730 N N . ILE A 1 89 ? -0.076 7.101 10.154 1.00 80.31 89 ILE A N 1
ATOM 731 C CA . ILE A 1 89 ? -0.599 5.794 10.610 1.00 80.31 89 ILE A CA 1
ATOM 732 C C . ILE A 1 89 ? 0.441 4.961 11.344 1.00 80.31 89 ILE A C 1
ATOM 734 O O . ILE A 1 89 ? 0.110 4.197 12.245 1.00 80.31 89 ILE A O 1
ATOM 738 N N . GLU A 1 90 ? 1.705 5.156 10.994 1.00 69.88 90 GLU A N 1
ATOM 739 C CA . GLU A 1 90 ? 2.865 4.529 11.602 1.00 69.88 90 GLU A CA 1
ATOM 740 C C . GLU A 1 90 ? 3.073 4.926 13.070 1.00 69.88 90 GLU A C 1
ATOM 742 O O . GLU A 1 90 ? 3.799 4.243 13.787 1.00 69.88 90 GLU A O 1
ATOM 747 N N . THR A 1 91 ? 2.432 5.998 13.544 1.00 77.94 91 THR A N 1
ATOM 748 C CA . THR A 1 91 ? 2.457 6.379 14.964 1.00 77.94 91 THR A CA 1
ATOM 749 C C . THR A 1 91 ? 1.195 5.953 15.710 1.00 77.94 91 THR A C 1
ATOM 751 O O . THR A 1 91 ? 1.054 6.253 16.893 1.00 77.94 91 THR A O 1
ATOM 754 N N . ILE A 1 92 ? 0.244 5.299 15.037 1.00 81.19 92 ILE A N 1
ATOM 755 C CA . ILE A 1 92 ? -1.036 4.888 15.614 1.00 81.19 92 ILE A CA 1
ATOM 756 C C . ILE A 1 92 ? -1.005 3.369 15.793 1.00 81.19 92 ILE A C 1
ATOM 758 O O . ILE A 1 92 ? -1.457 2.626 14.925 1.00 81.19 92 ILE A O 1
ATOM 762 N N . THR A 1 93 ? -0.492 2.898 16.935 1.00 83.75 93 THR A N 1
ATOM 763 C CA . THR A 1 93 ? -0.319 1.460 17.239 1.00 83.75 93 THR A CA 1
ATOM 764 C C . THR A 1 93 ? -1.578 0.640 16.958 1.00 83.75 93 THR A C 1
ATOM 766 O O . THR A 1 93 ? -1.507 -0.397 16.307 1.00 83.75 93 THR A O 1
ATOM 769 N N . ALA A 1 94 ? -2.750 1.161 17.336 1.00 85.50 94 ALA A N 1
ATOM 770 C CA . ALA A 1 94 ? -4.025 0.496 17.085 1.00 85.50 94 ALA A CA 1
ATOM 771 C C . ALA A 1 94 ? -4.314 0.268 15.589 1.00 85.50 94 ALA A C 1
ATOM 773 O O . ALA A 1 94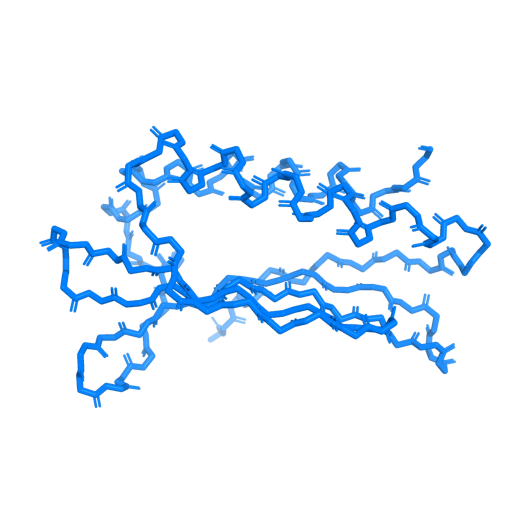 ? -4.938 -0.727 15.243 1.00 85.50 94 ALA A O 1
ATOM 774 N N . MET A 1 95 ? -3.877 1.163 14.694 1.00 85.38 95 MET A N 1
ATOM 775 C CA . MET A 1 95 ? -4.017 0.966 13.245 1.00 85.38 95 MET A CA 1
ATOM 776 C C . MET A 1 95 ? -2.994 -0.033 12.712 1.00 85.38 95 MET A C 1
ATOM 778 O O . MET A 1 95 ? -3.339 -0.839 11.853 1.00 85.38 95 MET A O 1
ATOM 782 N N . ILE A 1 96 ? -1.761 -0.006 13.228 1.00 85.44 96 ILE A N 1
ATOM 783 C CA . ILE A 1 96 ? -0.719 -0.969 12.847 1.00 85.44 96 ILE A CA 1
ATOM 784 C C . ILE A 1 96 ? -1.164 -2.396 13.164 1.00 85.44 96 ILE A C 1
ATOM 786 O O . ILE A 1 96 ? -1.037 -3.270 12.310 1.00 85.44 96 ILE A O 1
ATOM 790 N N . GLU A 1 97 ? -1.688 -2.621 14.367 1.00 88.56 97 GLU A N 1
ATOM 791 C CA . GLU A 1 97 ? -2.133 -3.938 14.823 1.00 88.56 97 GLU A CA 1
ATOM 792 C C . GLU A 1 97 ? -3.404 -4.384 14.099 1.00 88.56 97 GLU A C 1
ATOM 794 O O . GLU A 1 97 ? -3.444 -5.480 13.546 1.00 88.56 97 GLU A O 1
ATOM 799 N N . HIS A 1 98 ? -4.422 -3.520 14.049 1.00 90.62 98 HIS A N 1
ATOM 800 C CA . HIS A 1 98 ? -5.716 -3.865 13.462 1.00 90.62 98 HIS A CA 1
ATOM 801 C C . HIS A 1 98 ? -5.623 -4.162 11.956 1.00 90.62 98 HIS A C 1
ATOM 803 O O . HIS A 1 98 ? -6.209 -5.136 11.490 1.00 90.62 98 HIS A O 1
ATOM 809 N N . TYR A 1 99 ? -4.843 -3.373 11.209 1.00 91.31 99 TYR A N 1
ATOM 810 C CA . TYR A 1 99 ? -4.641 -3.560 9.765 1.00 91.31 99 TYR A CA 1
ATOM 811 C C . TYR A 1 99 ? -3.383 -4.348 9.413 1.00 91.31 99 TYR A C 1
ATOM 813 O O . TYR A 1 99 ? -2.981 -4.355 8.250 1.00 91.31 99 TYR A O 1
ATOM 821 N N . GLN A 1 100 ? -2.726 -4.947 10.410 1.00 91.94 100 GLN A N 1
ATOM 822 C CA . GLN A 1 100 ? -1.515 -5.748 10.237 1.00 91.94 100 GLN A CA 1
ATOM 823 C C . GLN A 1 100 ? -0.481 -5.080 9.312 1.00 91.94 100 GLN A C 1
ATOM 825 O O . GLN A 1 100 ? 0.118 -5.723 8.449 1.00 91.94 100 GLN A O 1
ATOM 830 N N . LEU A 1 101 ? -0.257 -3.769 9.484 1.00 90.06 101 LEU A N 1
ATOM 831 C CA . LEU A 1 101 ? 0.522 -2.971 8.528 1.00 90.06 101 LEU A CA 1
ATOM 832 C C . LEU A 1 101 ? 1.957 -3.488 8.371 1.00 90.06 101 LEU A C 1
ATOM 834 O O . LEU A 1 101 ? 2.530 -3.387 7.293 1.00 90.06 101 LEU A O 1
ATOM 838 N N . SER A 1 102 ? 2.529 -4.099 9.410 1.00 88.56 102 SER A N 1
ATOM 839 C CA . SER A 1 102 ? 3.838 -4.760 9.331 1.00 88.56 102 SER A CA 1
ATOM 840 C C . SER A 1 102 ? 3.884 -5.880 8.283 1.00 88.56 102 SER A C 1
ATOM 842 O O . SER A 1 102 ? 4.881 -5.985 7.572 1.00 88.56 102 SER A O 1
ATOM 844 N N . LEU A 1 103 ? 2.816 -6.678 8.154 1.00 90.75 103 LEU A N 1
ATOM 845 C CA . LEU A 1 103 ? 2.721 -7.746 7.153 1.00 90.75 103 LEU A CA 1
ATOM 846 C C . LEU A 1 103 ? 2.536 -7.171 5.749 1.00 90.75 103 LEU A C 1
ATOM 848 O O . LEU A 1 103 ? 3.210 -7.604 4.818 1.00 90.75 103 LEU A O 1
ATOM 852 N N . LEU A 1 104 ? 1.697 -6.138 5.610 1.00 91.69 104 LEU A N 1
ATOM 853 C CA . LEU A 1 104 ? 1.570 -5.402 4.352 1.00 91.69 104 LEU A CA 1
ATOM 854 C C . LEU A 1 104 ? 2.933 -4.865 3.893 1.00 91.69 104 LEU A C 1
ATOM 856 O O . LEU A 1 104 ? 3.293 -5.000 2.727 1.00 91.69 104 LEU A O 1
ATOM 860 N N . TRP A 1 105 ? 3.717 -4.282 4.803 1.00 88.94 105 TRP A N 1
ATOM 861 C CA . TRP A 1 105 ? 5.038 -3.750 4.473 1.00 88.94 105 TRP A CA 1
ATOM 862 C C . TRP A 1 105 ? 6.016 -4.819 3.996 1.00 88.94 105 TRP A C 1
ATOM 864 O O . TRP A 1 105 ? 6.783 -4.561 3.070 1.00 88.94 105 TRP A O 1
ATOM 874 N N . GLN A 1 106 ? 5.968 -6.014 4.582 1.00 88.00 106 GLN A N 1
ATOM 875 C CA . GLN A 1 106 ? 6.763 -7.142 4.114 1.00 88.00 106 GLN A CA 1
ATOM 876 C C . GLN A 1 106 ? 6.339 -7.577 2.703 1.00 88.00 106 GLN A C 1
ATOM 878 O O . GLN A 1 106 ? 7.184 -7.636 1.810 1.00 88.00 106 GLN A O 1
ATOM 883 N N . ALA A 1 107 ? 5.039 -7.785 2.477 1.00 89.94 107 ALA A N 1
ATOM 884 C CA . ALA A 1 107 ? 4.506 -8.179 1.172 1.00 89.94 107 ALA A CA 1
ATOM 885 C C . ALA A 1 107 ? 4.832 -7.148 0.079 1.00 89.94 107 ALA A C 1
ATOM 887 O O . ALA A 1 107 ? 5.186 -7.500 -1.045 1.00 89.94 107 ALA A O 1
ATOM 888 N N . LEU A 1 108 ? 4.771 -5.857 0.413 1.00 89.19 108 LEU A N 1
ATOM 889 C CA . LEU A 1 108 ? 5.166 -4.779 -0.486 1.00 89.19 108 LEU A CA 1
ATOM 890 C C . LEU A 1 108 ? 6.663 -4.825 -0.806 1.00 89.19 108 LEU A C 1
ATOM 892 O O . LEU A 1 108 ? 7.025 -4.700 -1.976 1.00 89.19 108 LEU A O 1
ATOM 896 N N . SER A 1 109 ? 7.525 -5.032 0.193 1.00 84.25 109 SER A N 1
ATOM 897 C CA . SER A 1 109 ? 8.968 -5.189 -0.025 1.00 84.25 109 SER A CA 1
ATOM 898 C C . SER A 1 109 ? 9.268 -6.335 -0.995 1.00 84.25 109 SER A C 1
ATOM 900 O O . SER A 1 109 ? 10.024 -6.142 -1.942 1.00 84.25 109 SER A O 1
ATOM 902 N N . GLU A 1 110 ? 8.640 -7.497 -0.805 1.00 84.62 110 GLU A N 1
ATOM 903 C CA . GLU A 1 110 ? 8.790 -8.667 -1.682 1.00 84.62 110 GLU A CA 1
ATOM 904 C C . GLU A 1 110 ? 8.247 -8.394 -3.096 1.00 84.62 110 GLU A C 1
ATOM 906 O O . GLU A 1 110 ? 8.900 -8.694 -4.099 1.00 84.62 110 GLU A O 1
ATOM 911 N N . ALA A 1 111 ? 7.083 -7.743 -3.195 1.00 85.00 111 ALA A N 1
ATOM 912 C CA . ALA A 1 111 ? 6.495 -7.336 -4.468 1.00 85.00 111 ALA A CA 1
ATOM 913 C C . ALA A 1 111 ? 7.398 -6.373 -5.255 1.00 85.00 111 ALA A C 1
ATOM 915 O O . ALA A 1 111 ? 7.407 -6.421 -6.486 1.00 85.00 111 ALA A O 1
ATOM 916 N N . MET A 1 112 ? 8.158 -5.526 -4.553 1.00 79.69 112 MET A N 1
ATOM 917 C CA . MET A 1 112 ? 9.096 -4.560 -5.130 1.00 79.69 112 MET A CA 1
ATOM 918 C C . MET A 1 112 ? 10.493 -5.123 -5.402 1.00 79.69 112 MET A C 1
ATOM 920 O O . MET A 1 112 ? 11.236 -4.495 -6.147 1.00 79.69 112 MET A O 1
ATOM 924 N N . SER A 1 113 ? 10.863 -6.297 -4.883 1.00 73.56 113 SER A N 1
ATOM 925 C CA . SER A 1 113 ? 12.097 -6.982 -5.307 1.00 73.56 113 SER A CA 1
ATOM 926 C C . SER A 1 113 ? 12.024 -7.441 -6.766 1.00 73.56 113 SER A C 1
ATOM 928 O O . SER A 1 113 ? 13.046 -7.512 -7.442 1.00 73.56 113 SER A O 1
ATOM 930 N N . CYS A 1 114 ? 10.809 -7.673 -7.274 1.00 67.44 114 CYS A N 1
ATOM 931 C CA . CYS A 1 114 ? 10.515 -7.922 -8.687 1.00 67.44 114 CYS A CA 1
ATOM 932 C C . CYS A 1 114 ? 11.360 -9.022 -9.335 1.00 67.44 114 CYS A C 1
ATOM 934 O O . CYS A 1 114 ? 11.638 -8.950 -10.530 1.00 67.44 114 CYS A O 1
ATOM 936 N N . ASP A 1 115 ? 11.730 -10.043 -8.562 1.00 58.00 115 ASP A N 1
ATOM 937 C CA . ASP A 1 115 ? 12.393 -11.236 -9.085 1.00 58.00 115 ASP A CA 1
ATOM 938 C C . ASP A 1 115 ? 11.493 -12.082 -9.989 1.00 58.00 115 ASP A C 1
ATOM 940 O O . ASP A 1 115 ? 10.247 -12.117 -9.771 1.00 58.00 115 ASP A O 1
#

Sequence (115 aa):
MEMQRYFTTTILAKLKNCQAKTRTAFQEWYAGHGLIPSQEKIAESSMVIRIWDKEKNGIFEAKYELNQTESYVRSSLDYYQKNGKKLPIETITAMIEHYQLSLLWQALSEAMSCD

pLDDT: mean 82.23, std 15.27, range [28.41, 96.56]